Protein AF-A0A0G0C532-F1 (afdb_monomer)

Structure (mmCIF, N/CA/C/O backbone):
data_AF-A0A0G0C532-F1
#
_entry.id   AF-A0A0G0C532-F1
#
loop_
_atom_site.group_PDB
_atom_site.id
_atom_site.type_symbol
_atom_site.label_atom_id
_atom_site.label_alt_id
_atom_site.label_comp_id
_atom_site.label_asym_id
_atom_site.label_entity_id
_atom_site.label_seq_id
_atom_site.pdbx_PDB_ins_code
_atom_site.Cartn_x
_atom_site.Cartn_y
_atom_site.Cartn_z
_atom_site.occupancy
_atom_site.B_iso_or_equiv
_atom_site.auth_seq_id
_atom_site.auth_comp_id
_atom_site.auth_asym_id
_atom_site.auth_atom_id
_atom_site.pdbx_PDB_model_num
ATOM 1 N N . MET A 1 1 ? 2.393 -11.137 5.763 1.00 50.12 1 MET A N 1
ATOM 2 C CA . MET A 1 1 ? 2.484 -11.719 4.405 1.00 50.12 1 MET A CA 1
ATOM 3 C C . MET A 1 1 ? 3.917 -11.531 3.926 1.00 50.12 1 MET A C 1
ATOM 5 O O . MET A 1 1 ? 4.355 -10.393 3.848 1.00 50.12 1 MET A O 1
ATOM 9 N N . ASN A 1 2 ? 4.696 -12.598 3.741 1.00 53.38 2 ASN A N 1
ATOM 10 C CA . ASN A 1 2 ? 6.135 -12.465 3.487 1.00 53.38 2 ASN A CA 1
ATOM 11 C C . ASN A 1 2 ? 6.368 -12.000 2.037 1.00 53.38 2 ASN A C 1
ATOM 13 O O . ASN A 1 2 ? 6.010 -12.723 1.111 1.00 53.38 2 ASN A O 1
ATOM 17 N N . TRP A 1 3 ? 6.967 -10.822 1.825 1.00 63.75 3 TRP A N 1
ATOM 18 C CA . TRP A 1 3 ? 7.269 -10.262 0.491 1.00 63.75 3 TRP A CA 1
ATOM 19 C C . TRP A 1 3 ? 8.042 -11.228 -0.417 1.00 63.75 3 TRP A C 1
ATOM 21 O O . TRP A 1 3 ? 7.882 -11.214 -1.636 1.00 63.75 3 TRP A O 1
ATOM 31 N N . PHE A 1 4 ? 8.810 -12.133 0.191 1.00 70.00 4 PHE A N 1
ATOM 32 C CA . PHE A 1 4 ? 9.492 -13.230 -0.483 1.00 70.00 4 PHE A CA 1
ATOM 33 C C . PHE A 1 4 ? 8.544 -14.150 -1.276 1.00 70.00 4 PHE A C 1
ATOM 35 O O . PHE A 1 4 ? 8.839 -14.494 -2.418 1.00 70.00 4 PHE A O 1
ATOM 42 N N . LEU A 1 5 ? 7.380 -14.507 -0.716 1.00 69.44 5 LEU A N 1
ATOM 43 C CA . LEU A 1 5 ? 6.390 -15.357 -1.393 1.00 69.44 5 LEU A CA 1
ATOM 44 C C . LEU A 1 5 ? 5.807 -14.662 -2.625 1.00 69.44 5 LEU A C 1
ATOM 46 O O . LEU A 1 5 ? 5.663 -15.291 -3.669 1.00 69.44 5 LEU A O 1
ATOM 50 N N . ILE A 1 6 ? 5.531 -13.361 -2.522 1.00 69.31 6 ILE A N 1
ATOM 51 C CA . ILE A 1 6 ? 4.990 -12.556 -3.625 1.00 69.31 6 ILE A CA 1
ATOM 52 C C . ILE A 1 6 ? 6.029 -12.431 -4.746 1.00 69.31 6 ILE A C 1
ATOM 54 O O . ILE A 1 6 ? 5.695 -12.609 -5.918 1.00 69.31 6 ILE A O 1
ATOM 58 N N . ALA A 1 7 ? 7.295 -12.183 -4.399 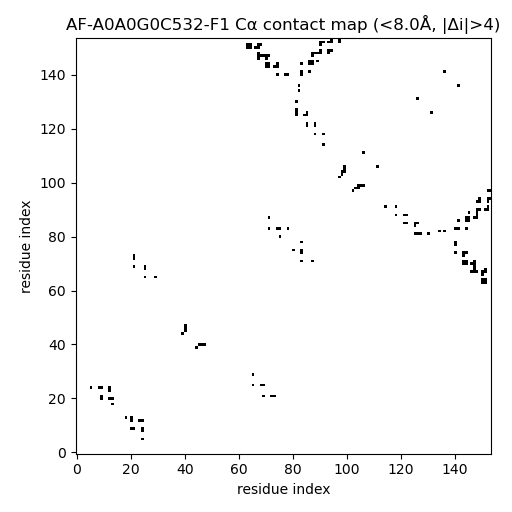1.00 71.94 7 ALA A N 1
ATOM 59 C CA . ALA A 1 7 ? 8.386 -12.109 -5.368 1.00 71.94 7 ALA A CA 1
ATOM 60 C C . ALA A 1 7 ? 8.604 -13.449 -6.092 1.00 71.94 7 ALA A C 1
ATOM 62 O O . ALA A 1 7 ? 8.744 -13.470 -7.317 1.00 71.94 7 ALA A O 1
ATOM 63 N N . LEU A 1 8 ? 8.562 -14.565 -5.357 1.00 76.62 8 LEU A N 1
ATOM 64 C CA . LEU A 1 8 ? 8.674 -15.910 -5.924 1.00 76.62 8 LEU A CA 1
ATOM 65 C C . LEU A 1 8 ? 7.504 -16.227 -6.869 1.00 76.62 8 LEU A C 1
ATOM 67 O O . LEU A 1 8 ? 7.725 -16.694 -7.986 1.00 76.62 8 LEU A O 1
ATOM 71 N N . LEU A 1 9 ? 6.268 -15.929 -6.457 1.00 72.38 9 LEU A N 1
ATOM 72 C CA . LEU A 1 9 ? 5.069 -16.097 -7.286 1.00 72.38 9 LEU A CA 1
ATOM 73 C C . LEU A 1 9 ? 5.137 -15.254 -8.557 1.00 72.38 9 LEU A C 1
ATOM 75 O O . LEU A 1 9 ? 4.897 -15.780 -9.643 1.00 72.38 9 LEU A O 1
ATOM 79 N N . LYS A 1 10 ? 5.521 -13.976 -8.448 1.00 72.88 10 LYS A N 1
ATOM 80 C CA . LYS A 1 10 ? 5.728 -13.103 -9.610 1.00 72.88 10 LYS A CA 1
ATOM 81 C C . LYS A 1 10 ? 6.770 -13.703 -10.549 1.00 72.88 10 LYS A C 1
ATOM 83 O O . LYS A 1 10 ? 6.519 -13.782 -11.749 1.00 72.88 10 LYS A O 1
ATOM 88 N N . TYR A 1 11 ? 7.903 -14.168 -10.024 1.00 78.94 11 TYR A N 1
ATOM 89 C CA . TYR A 1 11 ? 8.957 -14.781 -10.835 1.00 78.94 11 TYR A CA 1
ATOM 90 C C . TYR A 1 11 ? 8.454 -16.006 -11.612 1.00 78.94 11 TYR A C 1
ATOM 92 O O . TYR A 1 11 ? 8.653 -16.096 -12.825 1.00 78.94 11 TYR A O 1
ATOM 100 N N . ILE A 1 12 ? 7.745 -16.916 -10.938 1.00 78.56 12 ILE A N 1
ATOM 101 C CA . ILE A 1 12 ? 7.156 -18.106 -11.564 1.00 78.56 12 ILE A CA 1
ATOM 102 C C . ILE A 1 12 ? 6.133 -17.687 -12.627 1.00 78.56 12 ILE A C 1
ATOM 104 O O . ILE A 1 12 ? 6.228 -18.110 -13.776 1.00 78.56 12 ILE A O 1
ATOM 108 N N . LEU A 1 13 ? 5.191 -16.809 -12.286 1.00 74.12 13 LEU A N 1
ATOM 109 C CA . LEU A 1 13 ? 4.113 -16.405 -13.190 1.00 74.12 13 LEU A CA 1
ATOM 110 C C . LEU A 1 13 ? 4.625 -15.678 -14.431 1.00 74.12 13 LEU A C 1
ATOM 112 O O . LEU A 1 13 ? 4.138 -15.951 -15.520 1.00 74.12 13 LEU A O 1
ATOM 116 N N . THR A 1 14 ? 5.645 -14.831 -14.302 1.00 71.44 14 THR A N 1
ATOM 117 C CA . THR A 1 14 ? 6.232 -14.118 -15.452 1.00 71.44 14 THR A CA 1
ATOM 118 C C . THR A 1 14 ? 6.982 -15.072 -16.393 1.00 71.44 14 THR A C 1
ATOM 120 O O . THR A 1 14 ? 7.072 -14.823 -17.593 1.00 71.44 14 THR A O 1
ATOM 123 N N . LYS A 1 15 ? 7.495 -16.198 -15.874 1.00 75.31 15 LYS A N 1
ATOM 124 C CA . LYS A 1 15 ? 8.143 -17.244 -16.680 1.00 75.31 15 LYS A CA 1
ATOM 125 C C . LYS A 1 15 ? 7.138 -18.061 -17.502 1.00 75.31 15 LYS A C 1
ATOM 127 O O . LYS A 1 15 ? 7.475 -18.490 -18.603 1.00 75.31 15 LYS A O 1
ATOM 132 N N . TYR A 1 16 ? 5.927 -18.274 -16.979 1.00 73.12 16 TYR A N 1
ATOM 133 C CA . TYR A 1 16 ? 4.895 -19.100 -17.622 1.00 73.12 16 TYR A CA 1
ATOM 134 C C . TYR A 1 16 ? 3.846 -18.292 -18.409 1.00 73.12 16 TYR A C 1
ATOM 136 O O . TYR A 1 16 ? 3.357 -18.774 -19.429 1.00 73.12 16 TYR A O 1
ATOM 144 N N . PHE A 1 17 ? 3.534 -17.058 -18.005 1.00 71.19 17 PHE A N 1
ATOM 145 C CA . PHE A 1 17 ? 2.576 -16.170 -18.670 1.00 71.19 17 PHE A CA 1
ATOM 146 C C . PHE A 1 17 ? 3.302 -14.961 -19.275 1.00 71.19 17 PHE A C 1
ATOM 148 O O . PHE A 1 1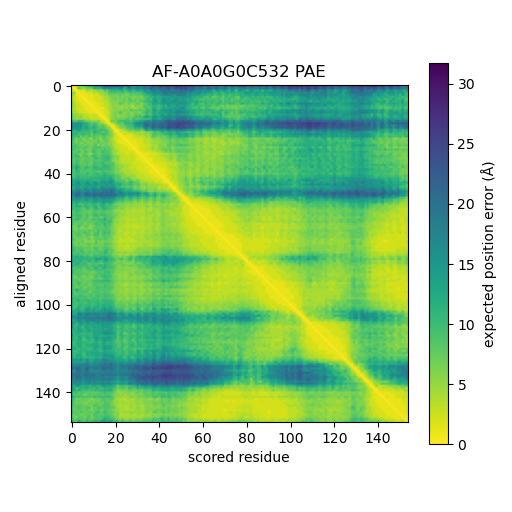7 ? 3.749 -14.066 -18.562 1.00 71.19 17 PHE A O 1
ATOM 155 N N . LYS A 1 18 ? 3.396 -14.915 -20.614 1.00 58.97 18 LYS A N 1
ATOM 156 C CA . LYS A 1 18 ? 4.072 -13.838 -21.372 1.00 58.97 18 LYS A CA 1
ATOM 157 C C . LYS A 1 18 ? 3.316 -12.495 -21.401 1.00 58.97 18 LYS A C 1
ATOM 159 O O . LYS A 1 18 ? 3.817 -11.538 -21.978 1.00 58.97 18 LYS A O 1
ATOM 164 N N . GLY A 1 19 ? 2.137 -12.404 -20.785 1.00 54.28 19 GLY A N 1
ATOM 165 C CA . GLY A 1 19 ? 1.367 -11.167 -20.643 1.00 54.28 19 GLY A CA 1
ATOM 166 C C . GLY A 1 19 ? 0.360 -11.289 -19.501 1.00 54.28 19 GLY A C 1
ATOM 167 O O . GLY A 1 19 ? -0.279 -12.329 -19.359 1.00 54.28 19 GLY A O 1
ATOM 168 N N . GLY A 1 20 ? 0.244 -10.255 -18.662 1.00 62.31 20 GLY A N 1
ATOM 169 C CA . GLY A 1 20 ? -0.695 -10.238 -17.531 1.00 62.31 20 GLY A CA 1
ATOM 170 C C . GLY A 1 20 ? -0.170 -10.846 -16.223 1.00 62.31 20 GLY A C 1
ATOM 171 O O . GLY A 1 20 ? -0.966 -11.272 -15.381 1.00 62.31 20 GLY A O 1
ATOM 172 N N . ALA A 1 21 ? 1.153 -10.877 -16.016 1.00 66.31 21 ALA A N 1
ATOM 173 C CA . ALA A 1 21 ? 1.766 -11.425 -14.799 1.00 66.31 21 ALA A CA 1
ATOM 174 C C . ALA A 1 21 ? 1.214 -10.779 -13.512 1.00 66.31 21 ALA A C 1
ATOM 176 O O . ALA A 1 21 ? 1.057 -11.454 -12.502 1.00 66.31 21 ALA A O 1
ATOM 177 N N . ILE A 1 22 ? 0.838 -9.499 -13.555 1.00 69.62 22 ILE A N 1
ATOM 178 C CA . ILE A 1 22 ? 0.317 -8.750 -12.401 1.00 69.62 22 ILE A CA 1
ATOM 179 C C . ILE A 1 22 ? -1.089 -9.187 -12.010 1.00 69.62 22 ILE A C 1
ATOM 181 O O . ILE A 1 22 ? -1.324 -9.527 -10.853 1.00 69.62 22 ILE A O 1
ATOM 185 N N . GLY A 1 23 ? -2.012 -9.221 -12.977 1.00 70.38 23 GLY A N 1
ATOM 186 C CA . GLY A 1 23 ? -3.364 -9.724 -12.739 1.00 70.38 23 GLY A CA 1
ATOM 187 C C . GLY A 1 23 ? -3.316 -11.162 -12.228 1.00 70.38 23 GLY A C 1
ATOM 188 O O . GLY A 1 23 ? -4.005 -11.507 -11.275 1.00 70.38 23 GLY A O 1
ATOM 189 N N . SER A 1 24 ? -2.399 -11.961 -12.777 1.00 71.75 24 SER A N 1
ATOM 190 C CA . SER A 1 24 ? -2.163 -13.332 -12.328 1.00 71.75 24 SER A CA 1
ATOM 191 C C . SER A 1 24 ? -1.677 -13.389 -10.876 1.00 71.75 24 SER A C 1
ATOM 193 O O . SER A 1 24 ? -2.238 -14.143 -10.090 1.00 71.75 24 SER A O 1
ATOM 195 N N . VAL A 1 25 ? -0.694 -12.572 -10.474 1.00 76.62 25 VAL A N 1
ATOM 196 C CA . VAL A 1 25 ? -0.197 -12.530 -9.081 1.00 76.62 25 VAL A CA 1
ATOM 197 C C . VAL A 1 25 ? -1.320 -12.190 -8.103 1.00 76.62 25 VAL A C 1
ATOM 199 O O . VAL A 1 25 ? -1.418 -12.819 -7.050 1.00 76.62 25 VAL A O 1
ATOM 202 N N . ILE A 1 26 ? -2.182 -11.236 -8.450 1.00 79.25 26 ILE A N 1
ATOM 203 C CA . ILE A 1 26 ? -3.296 -10.811 -7.595 1.00 79.25 26 ILE A CA 1
ATOM 204 C C . ILE A 1 26 ? -4.356 -11.908 -7.499 1.00 79.25 26 ILE A C 1
ATOM 206 O O . ILE A 1 26 ? -4.786 -12.229 -6.394 1.00 79.25 26 ILE A O 1
ATOM 210 N N . ILE A 1 27 ? -4.730 -12.525 -8.624 1.00 80.50 27 ILE A N 1
ATOM 211 C CA . ILE A 1 27 ? -5.698 -13.632 -8.659 1.00 80.50 27 ILE A CA 1
ATOM 212 C C . ILE A 1 27 ? -5.179 -14.835 -7.867 1.00 80.50 27 ILE A C 1
ATOM 214 O O . ILE A 1 27 ? -5.916 -15.412 -7.074 1.00 80.50 27 ILE A O 1
ATOM 218 N N . PHE A 1 28 ? -3.907 -15.207 -8.029 1.00 79.31 28 PHE A N 1
ATOM 219 C CA . PHE A 1 28 ? -3.317 -16.302 -7.257 1.00 79.31 28 PHE A CA 1
ATOM 220 C C . PHE A 1 28 ? -3.266 -15.977 -5.762 1.00 79.31 28 PHE A C 1
ATOM 222 O O . PHE A 1 28 ? -3.551 -16.839 -4.933 1.00 79.31 28 PHE A O 1
ATOM 229 N N . SER A 1 29 ? -2.945 -14.729 -5.416 1.00 77.50 29 SER A N 1
ATOM 230 C CA . SER A 1 29 ? -2.866 -14.282 -4.024 1.00 77.50 29 SER A CA 1
ATOM 231 C C . SER A 1 29 ? -4.242 -14.256 -3.348 1.00 77.50 29 SER A C 1
ATOM 233 O O . SER A 1 29 ? -4.350 -14.650 -2.189 1.00 77.50 29 SER A O 1
ATOM 235 N N . SER A 1 30 ? -5.302 -13.857 -4.061 1.00 80.88 30 SER A N 1
ATOM 236 C CA . SER A 1 30 ? -6.678 -13.882 -3.545 1.00 80.88 30 SER A CA 1
ATOM 237 C C . SER A 1 30 ? -7.282 -15.293 -3.527 1.00 80.88 30 SER A C 1
ATOM 239 O O . SER A 1 30 ? -8.030 -15.629 -2.609 1.00 80.88 30 SER A O 1
ATOM 241 N N . ALA A 1 31 ? -6.914 -16.162 -4.474 1.00 83.94 31 ALA A N 1
ATOM 242 C CA . ALA A 1 31 ? -7.368 -17.553 -4.510 1.00 83.94 31 ALA A CA 1
ATOM 243 C C . ALA A 1 31 ? -6.906 -18.357 -3.284 1.00 83.94 31 ALA A C 1
ATOM 245 O O . ALA A 1 31 ? -7.659 -19.187 -2.773 1.00 83.94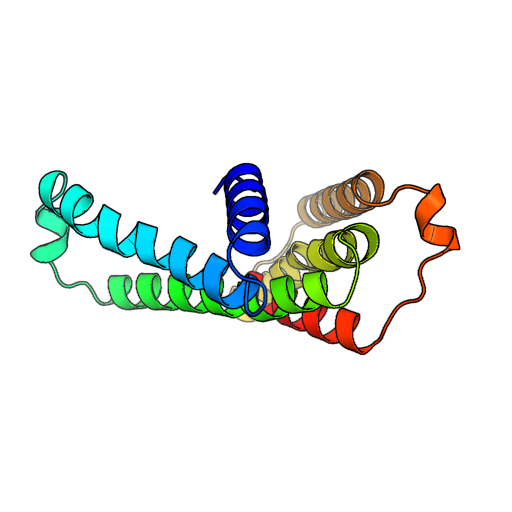 31 ALA A O 1
ATOM 246 N N . ILE A 1 32 ? -5.705 -18.074 -2.762 1.00 83.31 32 ILE A N 1
ATOM 247 C CA . ILE A 1 32 ? -5.200 -18.688 -1.523 1.00 83.31 32 ILE A CA 1
ATOM 248 C C . ILE A 1 32 ? -6.176 -18.455 -0.360 1.00 83.31 32 ILE A C 1
ATOM 250 O O . ILE A 1 32 ? -6.446 -19.382 0.404 1.00 83.31 32 ILE A O 1
ATOM 254 N N . SER A 1 33 ? -6.769 -17.262 -0.254 1.00 78.50 33 SER A N 1
ATOM 255 C CA . SER A 1 33 ? -7.758 -16.954 0.787 1.00 78.50 33 SER A CA 1
ATOM 256 C C . SER A 1 33 ? -9.022 -17.810 0.669 1.00 78.50 33 SER A C 1
ATOM 258 O O . SER A 1 33 ? -9.557 -18.244 1.686 1.00 78.50 33 SER A O 1
ATOM 260 N N . VAL A 1 34 ? -9.470 -18.112 -0.553 1.00 84.06 34 VAL A N 1
ATOM 261 C CA . VAL A 1 34 ? -10.636 -18.982 -0.793 1.00 84.06 34 VAL A CA 1
ATOM 262 C C . VAL A 1 34 ? -10.329 -20.432 -0.419 1.00 84.06 34 VAL A C 1
ATOM 264 O O . VAL A 1 34 ? -11.164 -21.101 0.183 1.00 84.06 34 VAL A O 1
ATOM 267 N N . ILE A 1 35 ? -9.118 -20.907 -0.714 1.00 86.75 35 ILE A N 1
ATOM 268 C CA . ILE A 1 35 ? -8.674 -22.268 -0.367 1.00 86.75 35 ILE A CA 1
ATOM 269 C C . ILE A 1 35 ? -8.524 -22.441 1.153 1.00 86.75 35 ILE A C 1
ATOM 271 O O . ILE A 1 35 ? -8.757 -23.528 1.679 1.00 86.75 35 ILE A O 1
ATOM 275 N N . LEU A 1 36 ? -8.162 -21.378 1.873 1.00 86.00 36 LEU A N 1
ATOM 276 C CA . LEU A 1 36 ? -8.032 -21.389 3.333 1.00 86.00 36 LEU A CA 1
ATOM 277 C C . LEU A 1 36 ? -9.378 -21.347 4.071 1.00 86.00 36 LEU A C 1
ATOM 279 O O . LEU A 1 36 ? -9.449 -21.823 5.203 1.00 86.00 36 LEU A O 1
ATOM 283 N N . LEU A 1 37 ? -10.448 -20.823 3.460 1.00 84.56 37 LEU A N 1
ATOM 284 C CA . LEU A 1 37 ? -11.765 -20.709 4.105 1.00 84.56 37 LEU A CA 1
ATOM 285 C C . LEU A 1 37 ? -12.311 -22.046 4.652 1.00 84.56 37 LEU A C 1
ATOM 287 O O . LEU A 1 37 ? -12.696 -22.074 5.821 1.00 84.56 37 LEU A O 1
ATOM 291 N N . PRO A 1 38 ? -12.311 -23.165 3.897 1.00 85.75 38 PRO A N 1
ATOM 292 C CA . PRO A 1 38 ? -12.734 -24.470 4.411 1.00 85.75 38 PRO A CA 1
ATOM 293 C C . PRO A 1 38 ? -11.937 -24.935 5.634 1.00 85.75 38 PRO A C 1
ATOM 295 O O . PRO A 1 38 ? -12.509 -25.499 6.564 1.00 85.75 38 PRO A O 1
ATOM 298 N N . LEU A 1 39 ? -10.626 -24.672 5.657 1.00 88.88 39 LEU A N 1
ATOM 299 C CA . LEU A 1 39 ? -9.765 -25.026 6.785 1.00 88.88 39 LEU A CA 1
ATOM 300 C C . LEU A 1 39 ? -10.128 -24.210 8.032 1.00 88.88 39 LEU A C 1
ATOM 302 O O . LEU A 1 39 ? -10.188 -24.756 9.131 1.00 88.88 39 LEU A O 1
ATOM 306 N N . ILE A 1 40 ? -10.423 -22.920 7.857 1.00 85.56 40 ILE A N 1
ATOM 307 C CA . ILE A 1 40 ? -10.865 -22.041 8.947 1.00 85.56 40 ILE A CA 1
ATOM 308 C C . ILE A 1 40 ? -12.213 -22.510 9.503 1.00 85.56 40 ILE A C 1
ATOM 310 O O . ILE A 1 40 ? -12.370 -22.567 10.718 1.00 85.56 40 ILE A O 1
ATOM 314 N N . ILE A 1 41 ? -13.158 -22.896 8.640 1.00 87.25 41 ILE A N 1
ATOM 315 C CA . ILE A 1 41 ? -14.477 -23.403 9.054 1.00 87.25 41 ILE A CA 1
ATOM 316 C C . ILE A 1 41 ? -14.348 -24.719 9.837 1.00 87.25 41 ILE A C 1
ATOM 318 O O . ILE A 1 41 ? -15.085 -24.928 10.798 1.00 87.25 41 ILE A O 1
ATOM 322 N N . LEU A 1 42 ? -13.404 -25.590 9.461 1.00 88.88 42 LEU A N 1
ATOM 323 C CA . LEU A 1 42 ? -13.159 -26.854 10.161 1.00 88.88 42 LEU A CA 1
ATOM 324 C C . LEU A 1 42 ? -12.611 -26.640 11.583 1.00 88.88 42 LEU A C 1
ATOM 326 O O . LEU A 1 42 ? -12.980 -27.374 12.496 1.00 88.88 42 LEU A O 1
ATOM 330 N N . ILE A 1 43 ? -11.734 -25.648 11.766 1.00 89.94 43 ILE A N 1
ATOM 331 C CA . ILE A 1 43 ? -11.103 -25.341 13.061 1.00 89.94 43 ILE A CA 1
ATOM 332 C C . ILE A 1 43 ? -12.030 -24.480 13.937 1.00 89.94 43 ILE A C 1
ATOM 334 O O . ILE A 1 43 ? -12.099 -24.680 15.147 1.00 89.94 43 ILE A O 1
ATOM 338 N N . HIS A 1 44 ? -12.765 -23.545 13.328 1.00 84.19 44 HIS A N 1
ATOM 339 C CA . HIS A 1 44 ? -13.661 -22.604 13.999 1.00 84.19 44 HIS A CA 1
ATOM 340 C C . HIS A 1 44 ? -15.041 -22.570 13.314 1.00 84.19 44 HIS A C 1
ATOM 342 O O . HIS A 1 44 ? -15.356 -21.629 12.578 1.00 84.19 44 HIS A O 1
ATOM 348 N N . PRO A 1 45 ? -15.915 -23.560 13.581 1.00 80.62 45 PRO A N 1
ATOM 349 C CA . PRO A 1 45 ? -17.253 -23.634 12.979 1.00 80.62 45 PRO A CA 1
ATOM 350 C C . PRO A 1 45 ? -18.184 -22.492 13.423 1.00 80.62 45 PRO A C 1
ATOM 352 O O . PRO A 1 45 ? -19.212 -22.224 12.801 1.00 80.62 45 PRO A O 1
ATOM 355 N N . GLU A 1 46 ? -17.804 -21.792 14.488 1.00 80.88 46 GLU A N 1
ATOM 356 C CA . GLU A 1 46 ? -18.492 -20.644 15.085 1.00 80.88 46 GLU A CA 1
ATOM 357 C C . GLU A 1 46 ? -18.607 -19.462 14.108 1.00 80.88 46 GLU A C 1
ATOM 359 O O . GLU A 1 46 ? -19.572 -18.697 14.162 1.00 80.88 46 GLU A O 1
ATOM 364 N N . VAL A 1 47 ? -17.664 -19.367 13.160 1.00 76.69 47 VAL A N 1
ATOM 365 C CA . VAL A 1 47 ? -17.583 -18.313 12.135 1.00 76.69 47 VAL A CA 1
ATOM 366 C C . VAL A 1 47 ? -18.826 -18.278 11.235 1.00 76.69 47 VAL A C 1
ATOM 368 O O . VAL A 1 47 ? -19.199 -17.212 10.751 1.00 76.69 47 VAL A O 1
ATOM 371 N N . LEU A 1 48 ? -19.494 -19.418 11.023 1.00 74.94 48 LEU A N 1
ATOM 372 C CA . LEU A 1 48 ? -20.704 -19.498 10.194 1.00 74.94 48 LEU A CA 1
ATOM 373 C C . LEU A 1 48 ? -22.001 -19.257 10.976 1.00 74.94 48 LEU A C 1
ATOM 375 O O . LEU A 1 48 ? -23.034 -18.984 10.371 1.00 74.94 48 LEU A O 1
ATOM 379 N N . GLN A 1 49 ? -21.971 -19.382 12.304 1.00 74.88 49 GLN A N 1
ATOM 380 C CA . GLN A 1 49 ? -23.189 -19.420 13.121 1.00 74.88 49 GLN A CA 1
ATOM 381 C C . GLN A 1 49 ? -23.644 -18.034 13.583 1.00 74.88 49 GLN A C 1
ATOM 383 O O . GLN A 1 49 ? -24.831 -17.816 13.811 1.00 74.88 49 GLN A O 1
ATOM 388 N N . THR A 1 50 ? -22.725 -17.076 13.701 1.00 72.31 50 THR A N 1
ATOM 389 C CA . THR A 1 50 ? -23.037 -15.711 14.144 1.00 72.31 50 THR A CA 1
ATOM 390 C C . THR A 1 50 ? -22.763 -14.709 13.032 1.00 72.31 50 THR A C 1
ATOM 392 O O . THR A 1 50 ? -21.655 -14.216 12.899 1.00 72.31 50 THR A O 1
ATOM 395 N N . PHE A 1 51 ? -23.766 -14.351 12.224 1.00 71.19 51 PHE A N 1
ATOM 396 C CA . PHE A 1 51 ? -23.581 -13.302 11.216 1.00 71.19 51 PHE A CA 1
ATOM 397 C C . PHE A 1 51 ? -23.448 -11.924 11.887 1.00 71.19 51 PHE A C 1
ATOM 399 O O . PHE A 1 51 ? -24.438 -11.301 12.271 1.00 71.19 51 PHE A O 1
ATOM 406 N N . ASN A 1 52 ? -22.211 -11.447 12.046 1.00 81.44 52 ASN A N 1
ATOM 407 C CA . ASN A 1 52 ? -21.913 -10.121 12.578 1.00 81.44 52 ASN A CA 1
ATOM 408 C C . ASN A 1 52 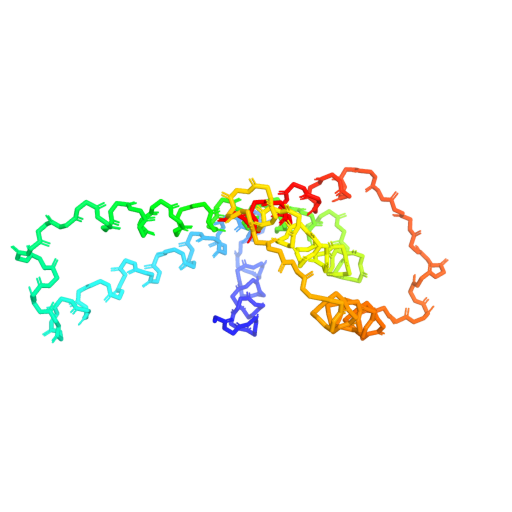? -21.653 -9.136 11.421 1.00 81.44 52 ASN A C 1
ATOM 410 O O . ASN A 1 52 ? -20.779 -9.408 10.594 1.00 81.44 52 ASN A O 1
ATOM 414 N N . PRO A 1 53 ? -22.310 -7.959 11.366 1.00 83.69 53 PRO A N 1
ATOM 415 C CA . PRO A 1 53 ? -22.044 -6.950 10.334 1.00 83.69 53 PRO A CA 1
ATOM 416 C C . PRO A 1 53 ? -20.578 -6.484 10.295 1.00 83.69 53 PRO A C 1
ATOM 418 O O . PRO A 1 53 ? -20.111 -6.005 9.265 1.00 83.69 53 PRO A O 1
ATOM 421 N N . ARG A 1 54 ? -19.807 -6.680 11.373 1.00 82.50 54 ARG A N 1
ATOM 422 C CA . ARG A 1 54 ? -18.355 -6.432 11.392 1.00 82.50 54 ARG A CA 1
ATOM 423 C C . ARG A 1 54 ? -17.586 -7.295 10.388 1.00 82.50 54 ARG A C 1
ATOM 425 O O . ARG A 1 54 ? -16.548 -6.858 9.906 1.00 82.50 54 ARG A O 1
ATOM 432 N N . TYR A 1 55 ? -18.088 -8.473 10.022 1.00 83.69 55 TYR A N 1
ATOM 433 C CA . TYR A 1 55 ? -17.457 -9.302 8.992 1.00 83.69 55 TYR A CA 1
ATOM 434 C C . TYR A 1 55 ? -17.510 -8.655 7.608 1.00 83.69 55 TYR A C 1
ATOM 436 O O . TYR A 1 55 ? -16.571 -8.817 6.832 1.00 83.69 55 TYR A O 1
ATOM 444 N N . LEU A 1 56 ? -18.537 -7.846 7.321 1.00 86.06 56 LEU A N 1
ATOM 445 C CA . LEU A 1 56 ? -18.593 -7.070 6.082 1.00 86.06 56 LEU A CA 1
ATOM 446 C C . LEU A 1 56 ? -17.452 -6.048 6.015 1.00 86.06 56 LEU A C 1
ATOM 448 O O . LEU A 1 56 ? -16.860 -5.868 4.956 1.00 86.06 56 LEU A O 1
ATOM 452 N N . LEU A 1 57 ? -17.100 -5.431 7.149 1.00 87.06 57 LEU A N 1
ATOM 453 C CA . LEU A 1 57 ? -15.959 -4.516 7.223 1.00 87.06 57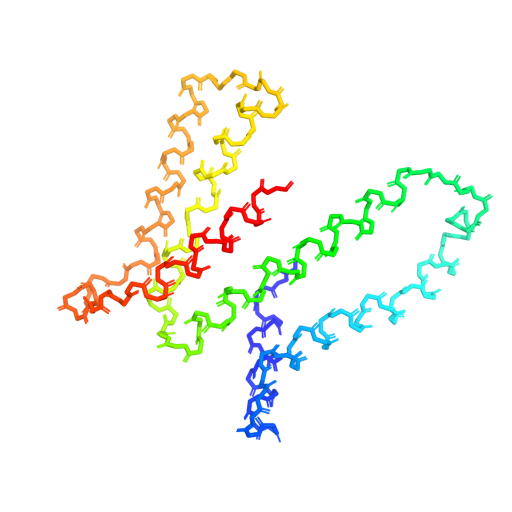 LEU A CA 1
ATOM 454 C C . LEU A 1 57 ? -14.638 -5.244 6.951 1.00 87.06 57 LEU A C 1
ATOM 456 O O . LEU A 1 57 ? -13.800 -4.700 6.246 1.00 87.06 57 LEU A O 1
ATOM 460 N N . ILE A 1 58 ? -14.468 -6.480 7.433 1.00 85.44 58 ILE A N 1
ATOM 461 C CA . ILE A 1 58 ? -13.263 -7.288 7.162 1.00 85.44 58 ILE A CA 1
ATOM 462 C C . ILE A 1 58 ? -13.152 -7.639 5.672 1.00 85.44 58 ILE A C 1
ATOM 464 O O . ILE A 1 58 ? -12.076 -7.549 5.082 1.00 85.44 58 ILE A O 1
ATOM 468 N N . VAL A 1 59 ? -14.263 -8.026 5.040 1.00 85.81 59 VAL A N 1
ATOM 469 C CA . VAL A 1 59 ? -14.284 -8.298 3.593 1.00 85.81 59 VAL A CA 1
ATOM 470 C C . VAL A 1 59 ? -13.977 -7.024 2.805 1.00 85.81 59 VAL A C 1
ATOM 472 O O . VAL A 1 59 ? -13.221 -7.067 1.831 1.00 85.81 59 VAL A O 1
ATOM 475 N N . LEU A 1 60 ? -14.522 -5.886 3.239 1.00 89.62 60 LEU A N 1
ATOM 476 C CA . LEU A 1 60 ? -14.286 -4.592 2.614 1.00 89.62 60 LEU A CA 1
ATOM 477 C C . LEU A 1 60 ? -12.814 -4.175 2.724 1.00 89.62 60 LEU A C 1
ATOM 479 O O . LEU A 1 60 ? -12.220 -3.846 1.703 1.00 89.62 60 LEU A O 1
ATOM 483 N N . THR A 1 61 ? -12.197 -4.256 3.907 1.00 87.25 61 THR A N 1
ATOM 484 C CA . THR A 1 61 ? -10.775 -3.908 4.089 1.00 87.25 61 THR A CA 1
ATOM 485 C C . THR A 1 61 ? -9.857 -4.838 3.304 1.00 87.25 61 THR A C 1
ATOM 487 O O . THR A 1 61 ? -8.941 -4.368 2.631 1.00 87.25 61 THR A O 1
ATOM 490 N N . GLY A 1 62 ? -10.134 -6.147 3.292 1.00 86.81 62 GLY A N 1
ATOM 491 C CA . GLY A 1 62 ? -9.396 -7.103 2.462 1.00 86.81 62 GLY A CA 1
ATOM 492 C C . GLY A 1 62 ? -9.512 -6.798 0.964 1.00 86.81 62 GLY A C 1
ATOM 493 O O . GLY A 1 62 ? -8.523 -6.865 0.233 1.00 86.81 62 GLY A O 1
ATOM 494 N N . SER A 1 63 ? -10.700 -6.395 0.509 1.00 87.06 63 SER A N 1
ATOM 495 C CA . SER A 1 63 ? -10.933 -5.999 -0.884 1.00 87.06 63 SER A CA 1
ATOM 496 C C . SER A 1 63 ? -10.221 -4.690 -1.231 1.00 87.06 63 SER A C 1
ATOM 498 O O . SER A 1 63 ? -9.581 -4.613 -2.280 1.00 87.06 63 SER A O 1
ATOM 500 N N . LEU A 1 64 ? -10.268 -3.685 -0.348 1.00 88.12 64 LEU A N 1
ATOM 501 C CA . LEU A 1 64 ? -9.518 -2.436 -0.511 1.00 88.12 64 LEU A CA 1
ATOM 502 C C . LEU A 1 64 ? -8.014 -2.700 -0.579 1.00 88.12 64 LEU A C 1
ATOM 504 O O . LEU A 1 64 ? -7.360 -2.152 -1.457 1.00 88.12 64 LEU A O 1
ATOM 508 N N . TYR A 1 65 ? -7.478 -3.583 0.265 1.00 86.75 65 TYR A N 1
ATOM 509 C CA . TYR A 1 65 ? -6.064 -3.960 0.242 1.00 86.75 65 TYR A CA 1
ATOM 510 C C . TYR A 1 65 ? -5.660 -4.606 -1.095 1.00 86.75 65 TYR A C 1
ATOM 512 O O . TYR A 1 65 ? -4.627 -4.267 -1.677 1.00 86.75 65 TYR A O 1
ATOM 520 N N . LEU A 1 66 ? -6.494 -5.507 -1.630 1.00 85.12 66 LEU A N 1
ATOM 521 C CA . LEU A 1 66 ? -6.268 -6.098 -2.954 1.00 85.12 66 LEU A CA 1
ATOM 522 C C . LEU A 1 66 ? -6.312 -5.034 -4.060 1.00 85.12 66 LEU A C 1
ATOM 524 O O . LEU A 1 66 ? -5.434 -5.019 -4.924 1.00 85.12 66 LEU A O 1
ATOM 528 N N . LEU A 1 67 ? -7.277 -4.114 -4.013 1.00 86.25 67 LEU A N 1
ATOM 529 C CA . LEU A 1 67 ? -7.372 -3.004 -4.966 1.00 86.25 67 LEU A CA 1
ATOM 530 C C . LEU A 1 67 ? -6.184 -2.038 -4.847 1.00 86.25 67 LEU A C 1
ATOM 532 O O . LEU A 1 67 ? -5.646 -1.613 -5.867 1.00 86.25 67 LEU A O 1
ATOM 536 N N . ALA A 1 68 ? -5.718 -1.751 -3.631 1.00 87.44 68 ALA A N 1
ATOM 537 C CA . ALA A 1 68 ? -4.553 -0.910 -3.359 1.00 87.44 68 ALA A CA 1
ATOM 538 C C . ALA A 1 68 ? -3.269 -1.484 -3.972 1.00 87.44 68 ALA A C 1
ATOM 540 O O . ALA A 1 68 ? -2.381 -0.729 -4.375 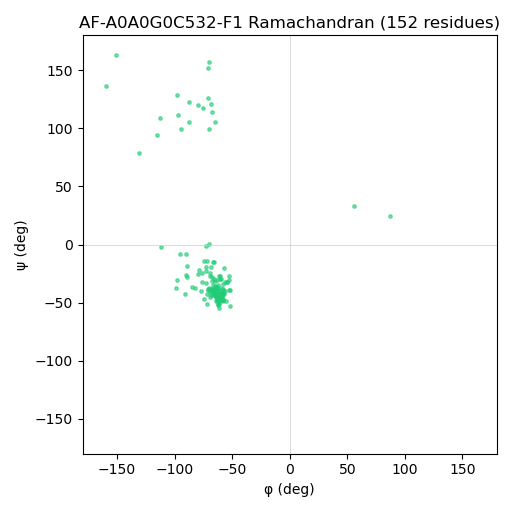1.00 87.44 68 ALA A O 1
ATOM 541 N N . SER A 1 69 ? -3.182 -2.812 -4.096 1.00 85.38 69 SER A N 1
ATOM 542 C CA . SER A 1 69 ? -2.035 -3.494 -4.698 1.00 85.38 69 SER A CA 1
ATOM 543 C C . SER A 1 69 ? -1.951 -3.346 -6.225 1.00 85.38 69 SER A C 1
ATOM 545 O O . SER A 1 69 ? -0.854 -3.431 -6.780 1.00 85.38 69 SER A O 1
ATOM 547 N N . LEU A 1 70 ? -3.064 -3.061 -6.919 1.00 86.25 70 LEU A N 1
ATOM 548 C CA . LEU A 1 70 ? -3.095 -2.953 -8.386 1.00 86.25 70 LEU A CA 1
ATOM 549 C C . LEU A 1 70 ? -2.191 -1.829 -8.928 1.00 86.25 70 LEU A C 1
ATOM 551 O O . LEU A 1 70 ? -1.326 -2.130 -9.758 1.00 86.25 70 LEU A O 1
ATOM 555 N N . PRO A 1 71 ? -2.313 -0.557 -8.483 1.00 87.88 71 PRO A N 1
ATOM 556 C CA . PRO A 1 71 ? -1.460 0.513 -8.992 1.00 87.88 71 PRO A CA 1
ATOM 557 C C . PRO A 1 71 ? 0.014 0.311 -8.622 1.00 87.88 71 PRO A C 1
ATOM 559 O O . PRO A 1 71 ? 0.882 0.667 -9.414 1.00 87.88 71 PRO A O 1
ATOM 562 N N . TYR A 1 72 ? 0.302 -0.317 -7.473 1.00 86.50 72 TYR A N 1
ATOM 563 C CA . TYR A 1 72 ? 1.665 -0.680 -7.070 1.00 86.50 72 TYR A CA 1
ATOM 564 C C . TYR A 1 72 ? 2.303 -1.662 -8.052 1.00 86.50 72 TYR A C 1
ATOM 566 O O . TYR A 1 72 ? 3.397 -1.423 -8.567 1.00 86.50 72 TYR A O 1
ATOM 574 N N . PHE A 1 73 ? 1.615 -2.762 -8.354 1.00 83.25 73 PHE A N 1
ATOM 575 C CA . PHE A 1 73 ? 2.160 -3.745 -9.280 1.00 83.25 73 PHE A CA 1
ATOM 576 C C . PHE A 1 73 ? 2.278 -3.193 -10.703 1.00 83.25 73 PHE A C 1
ATOM 578 O O . PHE A 1 73 ? 3.245 -3.517 -11.389 1.00 83.25 73 PHE A O 1
ATOM 585 N N . TYR A 1 74 ? 1.351 -2.332 -11.129 1.00 85.00 74 TYR A N 1
ATOM 586 C CA . TYR A 1 74 ? 1.431 -1.663 -12.429 1.00 85.00 74 TYR A CA 1
ATOM 587 C C . TYR A 1 74 ? 2.597 -0.664 -12.505 1.00 85.00 74 TYR A C 1
ATOM 589 O O . TYR A 1 74 ? 3.293 -0.592 -13.518 1.00 85.00 74 TYR A O 1
ATOM 597 N N . ALA A 1 75 ? 2.879 0.062 -11.419 1.00 84.12 75 ALA A N 1
ATOM 598 C CA . ALA A 1 75 ? 4.065 0.907 -11.315 1.00 84.12 75 ALA A CA 1
ATOM 599 C C . ALA A 1 75 ? 5.363 0.086 -11.428 1.00 84.12 75 ALA A C 1
ATOM 601 O O . ALA A 1 75 ? 6.265 0.485 -12.159 1.00 84.12 75 ALA A O 1
ATOM 602 N N . LEU A 1 76 ? 5.414 -1.090 -10.790 1.00 80.25 76 LEU A N 1
ATOM 603 C CA . LEU A 1 76 ? 6.519 -2.058 -10.891 1.00 80.25 76 LEU A CA 1
ATOM 604 C C . LEU A 1 76 ? 6.692 -2.703 -12.277 1.00 80.25 76 LEU A C 1
ATOM 606 O O . LEU A 1 76 ? 7.692 -3.380 -12.507 1.00 80.25 76 LEU A O 1
ATOM 610 N N . GLU A 1 77 ? 5.702 -2.605 -13.165 1.00 79.94 77 GLU A N 1
ATOM 611 C CA . GLU A 1 77 ? 5.839 -3.032 -14.566 1.00 79.94 77 GLU A CA 1
ATOM 612 C C . GLU A 1 77 ? 6.450 -1.930 -15.426 1.00 79.94 77 GLU A C 1
ATOM 614 O O . GLU A 1 77 ? 7.214 -2.195 -16.350 1.00 79.94 77 GLU A O 1
ATOM 619 N N . LYS A 1 78 ? 6.080 -0.681 -15.124 1.00 80.25 78 LYS A N 1
ATOM 620 C CA . LYS A 1 78 ? 6.507 0.509 -15.862 1.00 80.25 78 LYS A CA 1
ATOM 621 C C . LYS A 1 78 ? 7.909 0.985 -15.488 1.00 80.25 78 LYS A C 1
ATOM 623 O O . LYS A 1 78 ? 8.534 1.700 -16.283 1.00 80.25 78 LYS A O 1
ATOM 628 N N . ASP A 1 79 ? 8.359 0.667 -14.279 1.00 80.50 79 ASP A N 1
ATOM 629 C CA . ASP A 1 79 ? 9.651 1.081 -13.746 1.00 80.50 79 ASP A CA 1
ATOM 630 C C . ASP A 1 79 ? 10.222 0.080 -12.741 1.00 80.50 79 ASP A C 1
ATOM 632 O O . ASP A 1 79 ? 9.512 -0.768 -12.195 1.00 80.50 79 ASP A O 1
ATOM 636 N N . ASP A 1 80 ? 11.520 0.207 -12.485 1.00 74.31 80 ASP A N 1
ATOM 637 C CA . ASP A 1 80 ? 12.246 -0.715 -11.621 1.00 74.31 80 ASP A CA 1
ATOM 638 C C . ASP A 1 80 ? 11.850 -0.570 -10.142 1.00 74.31 80 ASP A C 1
ATOM 640 O O . ASP A 1 80 ? 11.394 0.479 -9.662 1.00 74.31 80 ASP A O 1
ATOM 644 N N . ALA A 1 81 ? 12.086 -1.645 -9.382 1.00 75.25 81 ALA A N 1
ATOM 645 C CA . ALA A 1 81 ? 11.916 -1.671 -7.928 1.00 75.25 81 ALA A CA 1
ATOM 646 C C . ALA A 1 81 ? 12.711 -0.548 -7.233 1.00 75.25 81 ALA A C 1
ATOM 648 O O . ALA A 1 81 ? 12.249 0.020 -6.248 1.00 75.25 81 ALA A O 1
ATOM 649 N N . SER A 1 82 ? 13.861 -0.177 -7.796 1.00 73.81 82 SER A N 1
ATOM 650 C CA . SER A 1 82 ? 14.728 0.905 -7.328 1.00 73.81 82 SER A CA 1
ATOM 651 C C . SER A 1 82 ? 14.045 2.268 -7.226 1.00 73.81 82 SER A C 1
ATOM 653 O O . SER A 1 82 ? 14.393 3.057 -6.354 1.00 73.81 82 SER A O 1
ATOM 655 N N . LEU A 1 83 ? 13.069 2.561 -8.094 1.00 76.56 83 LEU A N 1
ATOM 656 C CA . LEU A 1 83 ? 12.319 3.820 -8.059 1.00 76.56 83 LEU A CA 1
ATOM 657 C C . LEU A 1 83 ? 10.965 3.655 -7.364 1.00 76.56 83 LEU A C 1
ATOM 659 O O . LEU A 1 83 ? 10.519 4.538 -6.634 1.00 76.56 83 LEU A O 1
ATOM 663 N N . THR A 1 84 ? 10.309 2.516 -7.565 1.00 80.19 84 THR A N 1
ATOM 664 C CA . THR A 1 84 ? 8.960 2.268 -7.043 1.00 80.19 84 THR A CA 1
ATOM 665 C C . THR A 1 84 ? 8.948 1.944 -5.549 1.00 80.19 84 THR A C 1
ATOM 667 O O . THR A 1 84 ? 8.098 2.457 -4.827 1.00 80.19 84 THR A O 1
ATOM 670 N N . VAL A 1 85 ? 9.899 1.161 -5.035 1.00 79.69 85 VAL A N 1
ATOM 671 C CA . VAL A 1 85 ? 9.929 0.778 -3.611 1.00 79.69 85 VAL A CA 1
ATOM 672 C C . VAL A 1 85 ? 10.153 1.983 -2.684 1.00 79.69 85 VAL A C 1
ATOM 674 O O . VAL A 1 85 ? 9.396 2.102 -1.719 1.00 79.69 85 VAL A O 1
ATOM 677 N N . PRO A 1 86 ? 11.076 2.929 -2.966 1.00 79.88 86 PRO A N 1
ATOM 678 C CA . PRO A 1 86 ? 11.193 4.147 -2.164 1.00 79.88 86 PRO A CA 1
ATOM 679 C C . PRO A 1 86 ? 9.912 4.990 -2.152 1.00 79.88 86 PRO A C 1
ATOM 681 O O . PRO A 1 86 ? 9.547 5.526 -1.110 1.00 79.88 86 PRO A O 1
ATOM 684 N N . LEU A 1 87 ? 9.190 5.079 -3.276 1.00 82.69 87 LEU A N 1
ATOM 685 C CA . LEU A 1 87 ? 7.916 5.808 -3.343 1.00 82.69 87 LEU A CA 1
ATOM 686 C C . LEU A 1 87 ? 6.811 5.140 -2.514 1.00 82.69 87 LEU A C 1
ATOM 688 O O . LEU A 1 87 ? 5.933 5.823 -1.995 1.00 82.69 87 LEU A O 1
ATOM 692 N N . PHE A 1 88 ? 6.870 3.821 -2.329 1.00 84.38 88 PHE A N 1
ATOM 693 C CA . PHE A 1 88 ? 5.940 3.093 -1.463 1.00 84.38 88 PHE A CA 1
ATOM 694 C C . PHE A 1 88 ? 6.130 3.432 0.024 1.00 84.38 88 PHE A C 1
ATOM 696 O O . PHE A 1 88 ? 5.210 3.277 0.825 1.00 84.38 88 PHE A O 1
ATOM 703 N N . GLN A 1 89 ? 7.291 3.980 0.402 1.00 83.00 89 GLN A N 1
ATOM 704 C CA . GLN A 1 89 ? 7.553 4.465 1.762 1.00 83.00 89 GLN A CA 1
ATOM 705 C C . GLN A 1 89 ? 6.769 5.737 2.110 1.00 83.00 89 GLN A C 1
ATOM 707 O O . GLN A 1 89 ? 6.887 6.242 3.222 1.00 83.00 89 GLN A O 1
ATOM 712 N N . MET A 1 90 ? 5.944 6.257 1.197 1.00 82.94 90 MET A N 1
ATOM 713 C CA . MET A 1 90 ? 4.979 7.312 1.501 1.00 82.94 90 MET A CA 1
ATOM 714 C C . MET A 1 90 ? 3.762 6.795 2.285 1.00 82.94 90 MET A C 1
ATOM 716 O O . MET A 1 90 ? 3.046 7.610 2.865 1.00 82.94 90 MET A O 1
ATOM 720 N N . ILE A 1 91 ? 3.533 5.474 2.359 1.00 88.19 91 ILE A N 1
ATOM 721 C CA . ILE A 1 91 ? 2.400 4.889 3.103 1.00 88.19 91 ILE A CA 1
ATOM 722 C C . ILE A 1 91 ? 2.321 5.404 4.546 1.00 88.19 91 ILE A C 1
ATOM 724 O O . ILE A 1 91 ? 1.272 5.934 4.894 1.00 88.19 91 ILE A O 1
ATOM 728 N N . PRO A 1 92 ? 3.379 5.348 5.384 1.00 84.50 92 PRO A N 1
ATOM 729 C CA . PRO A 1 92 ? 3.274 5.808 6.767 1.00 84.50 92 PRO A CA 1
ATOM 730 C C . PRO A 1 92 ? 2.967 7.307 6.873 1.00 84.50 92 PRO A C 1
ATOM 732 O O . PRO A 1 92 ? 2.281 7.721 7.802 1.00 84.50 92 PRO A O 1
ATOM 735 N N . VAL A 1 93 ? 3.418 8.120 5.908 1.00 85.94 93 VAL A N 1
ATOM 736 C CA . VAL A 1 93 ? 3.084 9.554 5.846 1.00 85.94 93 VAL A CA 1
ATOM 737 C C . VAL A 1 93 ? 1.579 9.735 5.664 1.00 85.94 93 VAL A C 1
ATOM 739 O O . VAL A 1 93 ? 0.955 10.493 6.408 1.00 85.94 93 VAL A O 1
ATOM 742 N N . PHE A 1 94 ? 0.986 9.012 4.710 1.00 89.12 94 PHE A N 1
ATOM 743 C CA . PHE A 1 94 ? -0.457 9.051 4.492 1.00 89.12 94 PHE A CA 1
ATOM 744 C C . PHE A 1 94 ? -1.228 8.421 5.653 1.00 89.12 94 PHE A C 1
ATOM 746 O O . PHE A 1 94 ? -2.222 8.999 6.076 1.00 89.12 94 PHE A O 1
ATOM 753 N N . SER A 1 95 ? -0.745 7.327 6.245 1.00 88.69 95 SER A N 1
ATOM 754 C CA . SER A 1 95 ? -1.362 6.711 7.426 1.00 88.69 95 SER A CA 1
ATOM 755 C C . SER A 1 95 ? -1.428 7.676 8.607 1.00 88.69 95 SER A C 1
ATOM 757 O O . SER A 1 95 ? -2.480 7.787 9.228 1.00 88.69 95 SER A O 1
ATOM 759 N N . PHE A 1 96 ? -0.361 8.431 8.894 1.00 86.50 96 PHE A N 1
ATOM 760 C CA . PHE A 1 96 ? -0.402 9.449 9.949 1.00 86.50 96 PHE A CA 1
ATOM 761 C C . PHE A 1 96 ? -1.365 10.594 9.615 1.00 86.50 96 PHE A C 1
ATOM 763 O O . PHE A 1 96 ? -2.114 11.042 10.485 1.00 86.50 96 PHE A O 1
ATOM 770 N N . ALA A 1 97 ? -1.385 11.051 8.360 1.00 87.06 97 ALA A N 1
ATOM 771 C CA . ALA A 1 97 ? -2.301 12.103 7.926 1.00 87.06 97 ALA A CA 1
ATOM 772 C C . ALA A 1 97 ? -3.774 11.661 8.017 1.00 87.06 97 ALA A C 1
ATOM 774 O O . ALA A 1 97 ? -4.616 12.401 8.527 1.00 87.06 97 ALA A O 1
ATOM 775 N N . LEU A 1 98 ? -4.089 10.447 7.563 1.00 87.25 98 LEU A N 1
ATOM 776 C CA . LEU A 1 98 ? -5.434 9.879 7.628 1.00 87.25 98 LEU A CA 1
ATOM 777 C C . LEU A 1 98 ? -5.840 9.538 9.066 1.00 87.25 98 LEU A C 1
ATOM 779 O O . LEU A 1 98 ? -6.982 9.799 9.430 1.00 87.25 98 LEU A O 1
ATOM 783 N N . GLY A 1 99 ? -4.924 9.042 9.902 1.00 88.38 99 GLY A N 1
ATOM 784 C CA . GLY A 1 99 ? -5.165 8.818 11.332 1.00 88.38 99 GLY A CA 1
ATOM 785 C C . GLY A 1 99 ? -5.563 10.106 12.056 1.00 88.38 99 GLY A C 1
ATOM 786 O O . GLY A 1 99 ? -6.552 10.142 12.792 1.00 88.38 99 GLY A O 1
ATOM 787 N N . TYR A 1 100 ? -4.884 11.215 11.754 1.00 85.69 100 TYR A N 1
ATOM 788 C CA . TYR A 1 100 ? -5.278 12.528 12.263 1.00 85.69 100 TYR A CA 1
ATOM 789 C C . TYR A 1 100 ? -6.658 12.975 11.742 1.00 85.69 100 TYR A C 1
ATOM 791 O O . TYR A 1 100 ? -7.477 13.468 12.515 1.00 85.69 100 TYR A O 1
ATOM 799 N N . LEU A 1 101 ? -6.951 12.794 10.448 1.00 87.81 101 LEU A N 1
ATOM 800 C CA . LEU A 1 101 ? -8.198 13.275 9.835 1.00 87.81 101 LEU A CA 1
ATOM 801 C C . LEU A 1 101 ? -9.439 12.443 10.202 1.00 87.81 101 LEU A C 1
ATOM 803 O O . LEU A 1 101 ? -10.478 13.010 10.539 1.00 87.81 101 LEU A O 1
ATOM 807 N N . PHE A 1 102 ? -9.349 11.114 10.123 1.00 89.06 102 PHE A N 1
ATOM 808 C CA . PHE A 1 102 ? -10.480 10.198 10.305 1.00 89.06 102 PHE A CA 1
ATOM 809 C C . PHE A 1 102 ? -10.644 9.749 11.755 1.00 89.06 102 PHE A C 1
ATOM 811 O O . PHE A 1 102 ? -11.768 9.703 12.257 1.00 89.06 102 PHE A O 1
ATOM 818 N N . LEU A 1 103 ? -9.536 9.431 12.432 1.00 86.56 103 LEU A N 1
ATOM 819 C CA . LEU A 1 103 ? -9.556 8.907 13.800 1.00 86.56 103 LEU A CA 1
ATOM 820 C C . LEU A 1 103 ? -9.367 10.014 14.851 1.00 86.56 103 LEU A C 1
ATOM 822 O O . LEU A 1 103 ? -9.565 9.761 16.038 1.00 86.56 103 LEU A O 1
ATOM 826 N N . LYS A 1 104 ? -9.045 11.249 14.425 1.00 85.81 104 LYS A N 1
ATOM 827 C CA . LYS A 1 104 ? -8.729 12.390 15.306 1.00 85.81 104 LYS A CA 1
ATOM 828 C C . LYS A 1 104 ? -7.585 12.082 16.275 1.00 85.81 104 LYS A C 1
ATOM 830 O O . LYS A 1 104 ? -7.567 12.576 17.403 1.00 85.81 104 LYS A O 1
ATOM 835 N N . GLU A 1 105 ? -6.632 11.262 15.838 1.00 83.62 105 GLU A N 1
ATOM 836 C CA . GLU A 1 105 ? -5.471 10.899 16.644 1.00 83.62 105 GLU A CA 1
ATOM 837 C C . GLU A 1 105 ? -4.554 12.107 16.841 1.00 83.62 105 GLU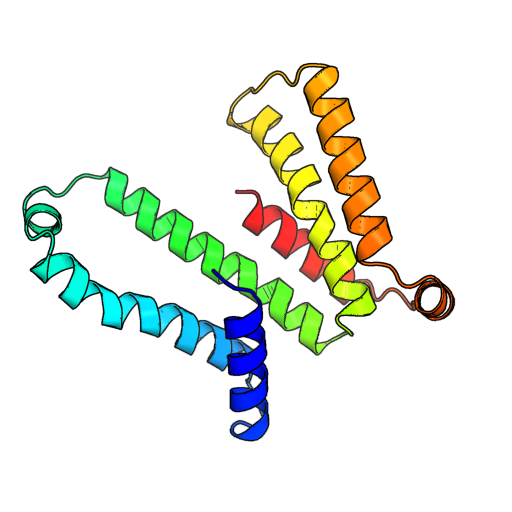 A C 1
ATOM 839 O O . GLU A 1 105 ? -4.039 12.684 15.886 1.00 83.62 105 GLU A O 1
ATOM 844 N N . THR A 1 106 ? -4.312 12.492 18.093 1.00 83.56 106 THR A N 1
ATOM 845 C CA . THR A 1 106 ? -3.314 13.513 18.422 1.00 83.56 106 THR A CA 1
ATOM 846 C C . THR A 1 106 ? -1.954 12.850 18.592 1.00 83.56 106 THR A C 1
ATOM 848 O O . THR A 1 106 ? -1.700 12.201 19.609 1.00 83.56 106 THR A O 1
ATOM 851 N N . LEU A 1 107 ? -1.075 13.016 17.604 1.00 78.31 107 LEU A N 1
ATOM 852 C CA . LEU A 1 107 ? 0.286 12.495 17.677 1.00 78.31 107 LEU A CA 1
ATOM 853 C C . LEU A 1 107 ? 1.108 13.292 18.694 1.00 78.31 107 LEU A C 1
ATOM 855 O O . LEU A 1 107 ? 1.226 14.515 18.605 1.00 78.31 107 LEU A O 1
ATOM 859 N N . ASN A 1 108 ? 1.712 12.590 19.648 1.00 86.69 108 ASN A N 1
ATOM 860 C CA . ASN A 1 108 ? 2.694 13.183 20.551 1.00 86.69 108 ASN A CA 1
ATOM 861 C C . ASN A 1 108 ? 3.997 13.485 19.780 1.00 86.69 108 ASN A C 1
ATOM 863 O O . ASN A 1 108 ? 4.351 12.769 18.841 1.00 86.69 108 ASN A O 1
ATOM 867 N N . ILE A 1 109 ? 4.762 14.491 20.207 1.00 85.62 109 ILE A N 1
ATOM 868 C CA . ILE A 1 109 ? 6.049 14.884 19.607 1.00 85.62 109 ILE A CA 1
ATOM 869 C C . ILE A 1 109 ? 6.994 13.679 19.479 1.00 85.62 109 ILE A C 1
ATOM 871 O O . ILE A 1 109 ? 7.644 13.504 18.451 1.00 85.62 109 ILE A O 1
ATOM 875 N N . THR A 1 110 ? 7.021 12.790 20.476 1.00 87.50 110 THR A N 1
ATOM 876 C CA . THR A 1 110 ? 7.831 11.563 20.431 1.00 87.50 110 THR A CA 1
ATOM 877 C C . THR A 1 110 ? 7.399 10.608 19.312 1.00 87.50 110 THR A C 1
ATOM 879 O O . THR A 1 110 ? 8.253 9.999 18.672 1.00 87.50 110 THR A O 1
ATOM 882 N N . GLN A 1 111 ? 6.096 10.494 19.035 1.00 83.94 111 GLN A N 1
ATOM 883 C CA . GLN A 1 111 ? 5.575 9.660 17.944 1.00 83.94 111 GLN A CA 1
ATOM 884 C C . GLN A 1 111 ? 5.908 10.265 16.580 1.00 83.94 111 GLN A C 1
ATOM 886 O O . GLN A 1 111 ? 6.286 9.534 15.669 1.00 83.94 111 GLN A O 1
ATOM 891 N N . VAL A 1 112 ? 5.844 11.595 16.455 1.00 84.31 112 VAL A N 1
ATOM 892 C CA . VAL A 1 112 ? 6.243 12.304 15.230 1.00 84.31 112 VAL A CA 1
ATOM 893 C C . VAL A 1 112 ? 7.730 12.092 14.944 1.00 84.31 112 VAL A C 1
ATOM 895 O O . VAL A 1 112 ? 8.093 11.714 13.832 1.00 84.31 112 VAL A O 1
ATOM 898 N N . ILE A 1 113 ? 8.594 12.269 15.947 1.00 86.69 113 ILE A N 1
ATOM 899 C CA . ILE A 1 113 ? 10.041 12.050 15.803 1.00 86.69 113 ILE A CA 1
ATOM 900 C C . ILE A 1 113 ? 10.333 10.583 15.461 1.00 86.69 113 ILE A C 1
ATOM 902 O O . ILE A 1 113 ? 11.106 10.316 14.543 1.00 86.69 113 ILE A O 1
ATOM 906 N N . GLY A 1 114 ? 9.686 9.630 16.140 1.00 85.75 114 GLY A N 1
ATOM 907 C CA . GLY A 1 114 ? 9.826 8.204 15.837 1.00 85.75 114 GLY A CA 1
ATOM 908 C C . GLY A 1 114 ? 9.388 7.857 14.410 1.00 85.75 114 GLY A C 1
ATOM 909 O O . GLY A 1 114 ? 10.106 7.155 13.699 1.00 85.75 114 GLY A O 1
ATOM 910 N N . GLY A 1 115 ? 8.257 8.406 13.960 1.00 82.75 115 GLY A N 1
ATOM 911 C CA . GLY A 1 115 ? 7.765 8.249 12.592 1.00 82.75 115 GLY A CA 1
ATOM 912 C C . GLY A 1 115 ? 8.732 8.815 11.552 1.00 82.75 115 GLY A C 1
ATOM 91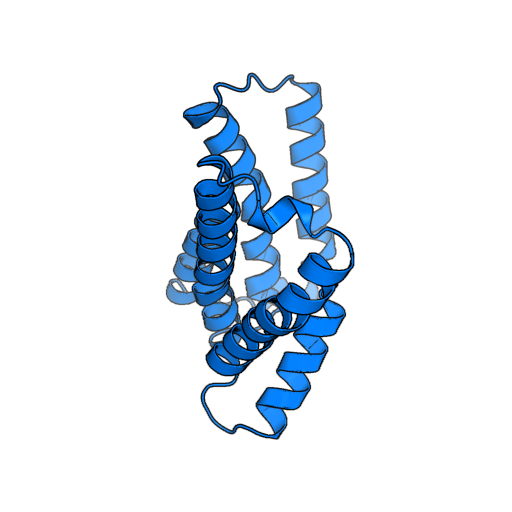3 O O . GLY A 1 115 ? 9.026 8.147 10.562 1.00 82.75 115 GLY A O 1
ATOM 914 N N . LEU A 1 116 ? 9.292 10.003 11.802 1.00 84.25 116 LEU A N 1
ATOM 915 C CA . LEU A 1 116 ? 10.306 10.609 10.935 1.00 84.25 116 LEU A CA 1
ATOM 916 C C . LEU A 1 116 ? 11.578 9.761 10.857 1.00 84.25 116 LEU A C 1
ATOM 918 O O . LEU A 1 116 ? 12.101 9.568 9.762 1.00 84.25 116 LEU A O 1
ATOM 922 N N . ILE A 1 117 ? 12.052 9.216 11.981 1.00 88.00 117 ILE A N 1
ATOM 923 C CA . ILE A 1 117 ? 13.217 8.321 11.998 1.00 88.00 117 ILE A CA 1
ATOM 924 C C . ILE A 1 117 ? 12.944 7.081 11.144 1.00 88.00 117 ILE A C 1
ATOM 926 O O . ILE A 1 117 ? 13.757 6.759 10.283 1.00 88.00 117 ILE A O 1
ATOM 930 N N . ILE A 1 118 ? 11.790 6.427 11.317 1.00 84.69 118 ILE A N 1
ATOM 931 C CA . ILE A 1 118 ? 11.419 5.242 10.528 1.00 84.69 118 ILE A CA 1
ATOM 932 C C . ILE A 1 118 ? 11.371 5.577 9.033 1.00 84.69 118 ILE A C 1
ATOM 934 O O . ILE A 1 118 ? 11.937 4.839 8.227 1.00 84.69 118 ILE A O 1
ATOM 938 N N . LEU A 1 119 ? 10.748 6.698 8.658 1.00 82.12 119 LEU A N 1
ATOM 939 C CA . LEU A 1 119 ? 10.660 7.139 7.264 1.00 82.12 119 LEU A CA 1
ATOM 940 C C . LEU A 1 119 ? 12.042 7.390 6.659 1.00 82.12 119 LEU A C 1
ATOM 942 O O . LEU A 1 119 ? 12.354 6.857 5.594 1.00 82.12 119 LEU A O 1
ATOM 946 N N . ILE A 1 120 ? 12.887 8.153 7.355 1.00 83.69 120 ILE A N 1
ATOM 947 C CA . ILE A 1 120 ? 14.245 8.468 6.908 1.00 83.69 120 ILE A CA 1
ATOM 948 C C . ILE A 1 120 ? 15.057 7.176 6.776 1.00 83.69 120 ILE A C 1
ATOM 950 O O . ILE A 1 120 ? 15.617 6.920 5.712 1.00 83.69 120 ILE A O 1
ATOM 954 N N . SER A 1 121 ? 15.075 6.320 7.800 1.00 81.62 121 SER A N 1
ATOM 955 C CA . SER A 1 121 ? 15.798 5.044 7.768 1.00 81.62 121 SER A CA 1
ATOM 956 C C . SER A 1 121 ? 15.338 4.141 6.624 1.00 81.62 121 SER A C 1
ATOM 958 O O . SER A 1 121 ? 16.168 3.552 5.935 1.00 81.62 121 SER A O 1
ATOM 960 N N . SER A 1 122 ? 14.030 4.064 6.384 1.00 75.94 122 SER A N 1
ATOM 961 C CA . SER A 1 122 ? 13.457 3.252 5.313 1.00 75.94 122 SER A CA 1
ATOM 962 C C . SER A 1 122 ? 13.873 3.749 3.923 1.00 75.94 122 SER A C 1
ATOM 964 O O . SER A 1 122 ? 14.274 2.957 3.066 1.00 75.94 122 SER A O 1
ATOM 966 N N . ILE A 1 123 ? 13.874 5.070 3.717 1.00 77.00 123 ILE A N 1
ATOM 967 C CA . ILE A 1 123 ? 14.371 5.701 2.486 1.00 77.00 123 ILE A CA 1
ATOM 968 C C . ILE A 1 123 ? 15.871 5.428 2.308 1.00 77.00 123 ILE A C 1
ATOM 970 O O . ILE A 1 123 ? 16.287 5.029 1.224 1.00 77.00 123 ILE A O 1
ATOM 974 N N . PHE A 1 124 ? 16.675 5.581 3.364 1.00 80.56 124 PHE A N 1
ATOM 975 C CA . PHE A 1 124 ? 18.118 5.314 3.322 1.00 80.56 124 PHE A CA 1
ATOM 976 C C . PHE A 1 124 ? 18.451 3.857 2.974 1.00 80.56 124 PHE A C 1
ATOM 978 O O . PHE A 1 124 ? 19.396 3.619 2.231 1.00 80.56 124 PHE A O 1
ATOM 985 N N . ILE A 1 125 ? 17.685 2.887 3.484 1.00 77.00 125 ILE A N 1
ATOM 986 C CA . ILE A 1 125 ? 17.873 1.462 3.163 1.00 77.00 125 ILE A CA 1
ATOM 987 C C . ILE A 1 125 ? 17.447 1.169 1.722 1.00 77.00 125 ILE A C 1
ATOM 989 O O . ILE A 1 125 ? 18.086 0.375 1.033 1.00 77.00 125 ILE A O 1
ATOM 993 N N . SER A 1 126 ? 16.357 1.790 1.269 1.00 69.44 126 SER A N 1
ATOM 994 C CA . SER A 1 126 ? 15.791 1.520 -0.049 1.00 69.44 126 SER A CA 1
ATOM 995 C C . SER A 1 126 ? 16.537 2.217 -1.190 1.00 69.44 126 SER A C 1
ATOM 997 O O . SER A 1 126 ? 16.403 1.783 -2.333 1.00 69.44 126 SER A O 1
ATOM 999 N N . LEU A 1 127 ? 17.286 3.288 -0.912 1.00 71.06 127 LEU A N 1
ATOM 1000 C CA . LEU A 1 127 ? 18.045 4.031 -1.913 1.00 71.06 127 LEU A CA 1
ATOM 1001 C C . LEU A 1 127 ? 19.502 3.577 -1.947 1.00 71.06 127 LEU A C 1
ATOM 1003 O O . LEU A 1 127 ? 20.297 3.886 -1.061 1.00 71.06 127 LEU A O 1
ATOM 1007 N N . ASN A 1 128 ? 19.892 2.932 -3.042 1.00 65.94 128 ASN A N 1
ATOM 1008 C CA . ASN A 1 128 ? 21.302 2.763 -3.355 1.00 65.94 128 ASN A CA 1
ATOM 1009 C C . ASN A 1 128 ? 21.828 4.075 -3.968 1.00 65.94 128 ASN A C 1
ATOM 1011 O O . ASN A 1 128 ? 21.324 4.527 -5.000 1.00 65.94 128 ASN A O 1
ATOM 1015 N N . ILE A 1 129 ? 22.828 4.717 -3.347 1.00 61.66 129 ILE A N 1
ATOM 1016 C CA . ILE A 1 129 ? 23.352 6.042 -3.757 1.00 61.66 129 ILE A CA 1
ATOM 1017 C C . ILE A 1 129 ? 23.747 6.084 -5.250 1.00 61.66 129 ILE A C 1
ATOM 1019 O O . ILE A 1 129 ? 23.640 7.121 -5.909 1.00 61.66 129 ILE A O 1
ATOM 1023 N N . SER A 1 130 ? 24.171 4.950 -5.805 1.00 58.25 130 SER A N 1
ATOM 1024 C CA . SER A 1 130 ? 24.547 4.764 -7.210 1.00 58.25 130 SER A CA 1
ATOM 1025 C C . SER A 1 130 ? 23.371 4.829 -8.199 1.00 58.25 130 SER A C 1
ATOM 1027 O O . SER A 1 130 ? 23.585 5.174 -9.364 1.00 58.25 130 SER A O 1
ATOM 1029 N N . GLU A 1 131 ? 22.141 4.556 -7.762 1.00 62.88 131 GLU A N 1
ATOM 1030 C CA . GLU A 1 131 ? 20.935 4.567 -8.604 1.00 62.88 131 GLU A CA 1
ATOM 1031 C C . GLU A 1 131 ? 20.266 5.949 -8.656 1.00 62.88 131 GLU A C 1
ATOM 1033 O O . GLU A 1 131 ? 19.727 6.324 -9.700 1.00 62.88 131 GLU A O 1
ATOM 1038 N N . ILE A 1 132 ? 20.419 6.768 -7.603 1.00 60.09 132 ILE A N 1
ATOM 1039 C CA . ILE A 1 132 ? 19.877 8.142 -7.513 1.00 60.09 132 ILE A CA 1
ATOM 1040 C C . ILE A 1 132 ? 20.294 8.993 -8.720 1.00 60.09 132 ILE A C 1
ATOM 1042 O O . ILE A 1 132 ? 19.502 9.751 -9.277 1.00 60.09 132 ILE A O 1
ATOM 1046 N N . LYS A 1 133 ? 21.538 8.829 -9.182 1.00 56.22 133 LYS A N 1
ATOM 1047 C CA . LYS A 1 133 ? 22.109 9.622 -10.280 1.00 56.22 133 LYS A CA 1
ATOM 1048 C C . LYS A 1 133 ? 21.521 9.285 -11.660 1.00 56.22 133 LYS A C 1
ATOM 1050 O O . LYS A 1 133 ? 21.742 10.035 -12.608 1.00 56.22 133 LYS A O 1
ATOM 1055 N N . LYS A 1 134 ? 20.799 8.164 -11.785 1.00 59.91 134 LYS A N 1
ATOM 1056 C CA . LYS A 1 134 ? 20.152 7.697 -13.025 1.00 59.91 134 LYS A CA 1
ATOM 1057 C C . LYS A 1 134 ? 18.622 7.751 -12.970 1.00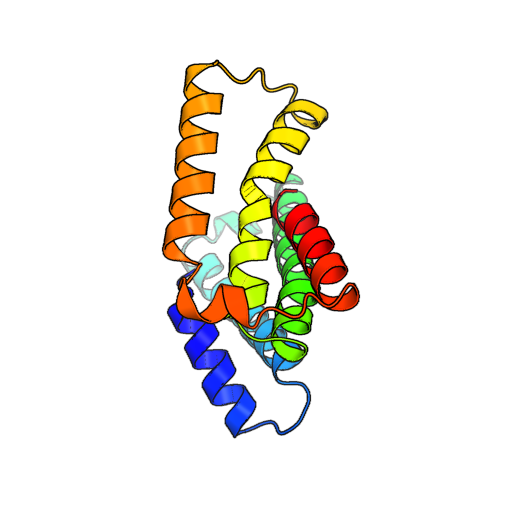 59.91 134 LYS A C 1
ATOM 1059 O O . LYS A 1 134 ? 17.983 7.441 -13.974 1.00 59.91 134 LYS A O 1
ATOM 1064 N N . MET A 1 135 ? 18.034 8.156 -11.844 1.00 62.91 135 MET A N 1
ATOM 1065 C CA . MET A 1 135 ? 16.584 8.225 -11.682 1.00 62.91 135 MET A CA 1
ATOM 1066 C C . MET A 1 135 ? 15.971 9.266 -12.628 1.00 62.91 135 MET A C 1
ATOM 1068 O O . MET A 1 135 ? 16.053 10.471 -12.397 1.00 62.91 135 MET A O 1
ATOM 1072 N N . LYS A 1 136 ? 15.307 8.800 -13.689 1.00 67.75 136 LYS A N 1
ATOM 1073 C CA . LYS A 1 136 ? 14.369 9.616 -14.466 1.00 67.75 136 LYS A CA 1
ATOM 1074 C C . LYS A 1 136 ? 12.970 9.364 -13.928 1.00 67.75 136 LYS A C 1
ATOM 1076 O O . LYS A 1 136 ? 12.346 8.361 -14.253 1.00 67.75 136 LYS A O 1
ATOM 1081 N N . MET A 1 137 ? 12.496 10.271 -13.082 1.00 65.56 137 MET A N 1
ATOM 1082 C CA . MET A 1 137 ? 11.177 10.165 -12.471 1.00 65.56 137 MET A CA 1
ATOM 1083 C C . MET A 1 137 ? 10.086 10.326 -13.536 1.00 65.56 137 MET A C 1
ATOM 1085 O O . MET A 1 137 ? 9.945 11.387 -14.142 1.00 65.56 137 MET A O 1
ATOM 1089 N N . LYS A 1 138 ? 9.324 9.258 -13.782 1.00 79.94 138 LYS A N 1
ATOM 1090 C CA . LYS A 1 138 ? 8.147 9.295 -14.653 1.00 79.94 138 LYS A CA 1
ATOM 1091 C C . LYS A 1 138 ? 6.931 9.700 -13.825 1.00 79.94 138 LYS A C 1
ATOM 1093 O O . LYS A 1 138 ? 6.583 9.016 -12.862 1.00 79.94 138 LYS A O 1
ATOM 1098 N N . TRP A 1 139 ? 6.264 10.780 -14.222 1.00 81.75 139 TRP A N 1
ATOM 1099 C CA . TRP A 1 139 ? 5.064 11.279 -13.540 1.00 81.75 139 TRP A CA 1
ATOM 1100 C C . TRP A 1 139 ? 3.939 10.240 -13.470 1.00 81.75 139 TRP A C 1
ATOM 1102 O O . TRP A 1 139 ? 3.261 10.149 -12.450 1.00 81.75 139 TRP A O 1
ATOM 1112 N N . ASP A 1 140 ? 3.813 9.388 -14.490 1.00 84.62 140 ASP A N 1
ATOM 1113 C CA . ASP A 1 140 ? 2.842 8.289 -14.502 1.00 84.62 140 ASP A CA 1
ATOM 1114 C C . ASP A 1 140 ? 3.073 7.293 -13.357 1.00 84.62 140 ASP A C 1
ATOM 1116 O O . ASP A 1 140 ? 2.130 6.845 -12.711 1.00 84.62 140 ASP A O 1
ATOM 1120 N N . VAL A 1 141 ? 4.336 6.941 -13.101 1.00 84.94 141 VAL A N 1
ATOM 1121 C CA . VAL A 1 141 ? 4.726 5.983 -12.056 1.00 84.94 141 VAL A CA 1
ATOM 1122 C C . VAL A 1 141 ? 4.537 6.621 -10.689 1.00 84.94 141 VAL A C 1
ATOM 1124 O O . VAL A 1 141 ? 3.977 6.001 -9.790 1.00 84.94 141 VAL A O 1
ATOM 1127 N N . PHE A 1 142 ? 4.926 7.889 -10.550 1.00 86.44 142 PHE A N 1
ATOM 1128 C CA . PHE A 1 142 ? 4.714 8.637 -9.318 1.00 86.44 142 PHE A CA 1
ATOM 1129 C C . PHE A 1 142 ? 3.231 8.705 -8.932 1.00 86.44 142 PHE A C 1
ATOM 1131 O O . PHE A 1 142 ? 2.885 8.383 -7.797 1.00 86.44 142 PHE A O 1
ATOM 1138 N N . GLY A 1 143 ? 2.347 9.039 -9.879 1.00 87.88 143 GLY A N 1
ATOM 1139 C CA . GLY A 1 143 ? 0.904 9.097 -9.630 1.00 87.88 143 GLY A CA 1
ATOM 1140 C C . GLY A 1 143 ? 0.319 7.754 -9.183 1.00 87.88 143 GLY A C 1
ATOM 1141 O O . GLY A 1 143 ? -0.446 7.704 -8.220 1.00 87.88 143 GLY A O 1
ATOM 1142 N N . LEU A 1 144 ? 0.729 6.654 -9.824 1.00 88.75 144 LEU A N 1
ATOM 1143 C CA . LEU A 1 144 ? 0.309 5.300 -9.440 1.00 88.75 144 LEU A CA 1
ATOM 1144 C C . LEU A 1 144 ? 0.776 4.927 -8.028 1.00 88.75 144 LEU A C 1
ATOM 1146 O O . LEU A 1 144 ? 0.009 4.350 -7.257 1.00 88.75 144 LEU A O 1
ATOM 1150 N N . MET A 1 145 ? 2.012 5.284 -7.676 1.00 90.31 145 MET A N 1
ATOM 1151 C CA . MET A 1 145 ? 2.584 4.996 -6.362 1.00 90.31 145 MET A CA 1
ATOM 1152 C C . MET A 1 145 ? 1.921 5.810 -5.251 1.00 90.31 145 MET A C 1
ATOM 1154 O O . MET A 1 145 ? 1.622 5.256 -4.194 1.00 90.31 145 MET A O 1
ATOM 1158 N N . VAL A 1 146 ? 1.634 7.092 -5.491 1.00 89.25 146 VAL A N 1
ATOM 1159 C CA . VAL A 1 146 ? 0.894 7.936 -4.541 1.00 89.25 146 VAL A CA 1
ATOM 1160 C C . VAL A 1 146 ? -0.516 7.388 -4.333 1.00 89.25 146 VAL A C 1
ATOM 1162 O O . VAL A 1 146 ? -0.925 7.197 -3.190 1.00 89.25 146 VAL A O 1
ATOM 1165 N N . LEU A 1 147 ? -1.228 7.059 -5.417 1.00 91.19 147 LEU A N 1
ATOM 1166 C CA . LEU A 1 147 ? -2.568 6.474 -5.342 1.00 91.19 147 LEU A CA 1
ATOM 1167 C C . LEU A 1 147 ? -2.565 5.170 -4.540 1.00 91.19 147 LEU A C 1
ATOM 1169 O O . LEU A 1 147 ? -3.373 5.004 -3.631 1.00 91.19 147 LEU A O 1
ATOM 1173 N N . SER A 1 148 ? -1.639 4.260 -4.851 1.00 91.31 148 SER A N 1
ATOM 1174 C CA . SER A 1 148 ? -1.495 3.006 -4.113 1.00 91.31 148 SER A CA 1
ATOM 1175 C C . SER A 1 148 ? -1.206 3.257 -2.636 1.00 91.31 148 SER A C 1
ATOM 1177 O O . SER A 1 148 ? -1.841 2.649 -1.781 1.00 91.31 148 SER A O 1
ATOM 1179 N N . SER A 1 149 ? -0.306 4.193 -2.328 1.00 90.62 149 SER A N 1
ATOM 1180 C CA . SER A 1 149 ? 0.094 4.485 -0.950 1.00 90.62 149 SER A CA 1
ATOM 1181 C C . SER A 1 149 ? -1.064 5.025 -0.111 1.00 90.62 149 SER A C 1
ATOM 1183 O O . SER A 1 149 ? -1.228 4.607 1.030 1.00 90.62 149 SER A O 1
ATOM 1185 N N . VAL A 1 150 ? -1.899 5.894 -0.690 1.00 90.56 150 VAL A N 1
ATOM 1186 C CA . VAL A 1 150 ? -3.122 6.386 -0.038 1.00 90.56 150 VAL A CA 1
ATOM 1187 C C . VAL A 1 150 ? -4.105 5.238 0.201 1.00 90.56 150 VAL A C 1
ATOM 1189 O O . VAL A 1 150 ? -4.637 5.105 1.301 1.00 90.56 150 VAL A O 1
ATOM 1192 N N . LEU A 1 151 ? -4.312 4.369 -0.793 1.00 90.31 151 LEU A N 1
ATOM 1193 C CA . LEU A 1 151 ? -5.211 3.218 -0.663 1.00 90.31 151 LEU A CA 1
ATOM 1194 C C . LEU A 1 151 ? -4.729 2.191 0.371 1.00 90.31 151 LEU A C 1
ATOM 1196 O O . LEU A 1 151 ? -5.557 1.615 1.063 1.00 90.31 151 LEU A O 1
ATOM 1200 N N . PHE A 1 152 ? -3.417 1.976 0.503 1.00 88.75 152 PHE A N 1
ATOM 1201 C CA . PHE A 1 152 ? -2.845 1.105 1.537 1.00 88.75 152 PHE A CA 1
ATOM 1202 C C . PHE A 1 152 ? -2.900 1.708 2.944 1.00 88.75 152 PHE A C 1
ATOM 1204 O O . PHE A 1 152 ? -2.740 0.975 3.918 1.00 88.75 152 PHE A O 1
ATOM 1211 N N . SER A 1 153 ? -3.070 3.026 3.051 1.00 87.44 153 SER A N 1
ATOM 1212 C CA . SER A 1 153 ? -3.154 3.728 4.333 1.00 87.44 153 SER A CA 1
ATOM 1213 C C . SER A 1 153 ? -4.574 3.858 4.900 1.00 87.44 153 SER A C 1
ATOM 1215 O O . SER A 1 153 ? -4.709 4.310 6.036 1.00 87.44 153 SER A O 1
ATOM 1217 N N . LEU A 1 154 ? -5.595 3.482 4.118 1.00 84.69 154 LEU A N 1
ATOM 1218 C CA . LEU A 1 154 ? -7.013 3.404 4.499 1.00 84.69 154 LEU A CA 1
ATOM 1219 C C . LEU A 1 154 ? -7.330 2.071 5.190 1.00 84.69 154 LEU A C 1
ATOM 1221 O O . LEU A 1 154 ? -8.118 2.104 6.161 1.00 84.69 154 LEU A O 1
#

pLDDT: mean 79.97, std 8.88, range [50.12, 91.31]

Solvent-accessible surface area (backbone atoms only — not comparable to full-atom values): 8627 Å² total; per-residue (Å²): 133,63,68,66,58,55,52,52,49,39,54,54,39,48,74,76,35,93,70,62,37,60,65,48,45,54,52,56,60,54,47,51,57,62,68,44,47,63,58,48,42,72,78,41,59,63,73,77,73,59,91,51,77,67,55,55,53,54,55,48,52,55,49,43,47,58,58,20,46,48,37,42,50,53,26,52,73,77,38,56,62,74,62,46,54,45,50,46,61,45,22,64,60,40,28,53,53,43,37,38,71,77,70,62,52,81,76,50,71,68,54,51,52,52,50,49,50,52,47,51,52,51,44,58,72,48,49,56,81,81,52,65,82,68,66,74,87,51,66,71,42,51,54,27,27,52,53,17,19,49,43,66,38,108

Secondary structure (DSSP, 8-state):
--HHHHHHHHHHHHHH-SS-HHHHHHHHHHHHHHHHHHHHHHH-GGGGT---THHHHHHHHHHHHHHHHHHHHHHHHHS-HHHHHHHHTTHHHHHHHHHHHHS-----HHHHHHHHHHHHHHHHHH--HHHHTT----HHHHHHHHHHHHHHT-

Sequence (154 aa):
MNWFLIALLKYILTKYFKGGAIGSVIIFSSAISVILLPLIILIHPEVLQTFNPRYLLIVLTGSLYLLASLPYFYALEKDDASLTVPLFQMIPVFSFALGYLFLKETLNITQVIGGLIILISSIFISLNISEIKKMKMKWDVFGLMVLSSVLFSL

InterPro domains:
  IPR000620 EamA domain [PF00892] (24-126)
  IPR037185 Multidrug transporter EmrE superfamily [SSF103481] (37-127)

Foldseek 3Di:
DDVVVLVVQLVVQVVVDVPDSQVVSLVVVVVVVVVCVVVCCVVCVVVPVDDDVVVVVVVVLVVLLSVLVNLLVVLCVVDPQLPSVLLLLCLLVLLVVCCCVPVVDDDDPVNVVVSVVVSVVSNVVSHDVVCVVVDPDDPSSSVSSVSSSNSNSD

Organism: NCBI:txid1619097

Radius of gyration: 18.57 Å; Cα contacts (8 Å, |Δi|>4): 104; chains: 1; bounding box: 48×42×42 Å

Mean predicted aligned error: 8.69 Å

Nearest PDB structures (foldseek):
  6i1z-assembly1_B  TM=5.894E-01  e=1.568E-01  Zea mays
  6ukj-assembly1_A  TM=6.649E-01  e=4.863E-01  Plasmodium falciparum 7G8
  6i1r-assembly1_A  TM=5.946E-01  e=3.222E-01  Zea mays
  6i1r-assembly1_B  TM=5.947E-01  e=4.387E-01  Zea mays